Protein AF-A0A1Y5ESD1-F1 (afdb_monomer)

Mean predicted aligned error: 12.2 Å

pLDDT: mean 74.41, std 15.12, range [42.66, 89.0]

Foldseek 3Di:
DVVLVVVLVVLVVLLVQLAAAEAEFADDPQQFGPDWAALVNVCVRSVVSVRNADSVQKDDPPGTDGGFAWDWIWGHSDPPDIDTHIYGYHYPVVVVVVVVVVVVVVVVVVVVVVVVVVVVVPPPD

Nearest PDB structures (foldseek):
  7pjs-assembly1_H  TM=8.450E-01  e=1.010E-09  Escherichia coli
  6wd3-assembly1_g  TM=8.583E-01  e=2.849E-09  Escherichia coli
  7unu-assembly1_H  TM=8.793E-01  e=5.809E-09  Pseudomonas aeruginosa PAO1
  4v56-assembly2_DH  TM=8.864E-01  e=9.141E-09  Escherichia coli
  8fmw-assembly1_AI  TM=8.849E-01  e=5.774E-07  Borreliella burgdorferi B31

Secondary structure (DSSP, 8-state):
-HHHHHHHHHHHHHHHHH-PEEEE--B-TTSEEEEEE-HHHHHHHHHHTT----TTTEE-TT-SEEE-EEEEEEEEEETTEEEEEEEEEE-HHHHHHHHHHHHHHHHHHHHHHHHHHHHHSSS--

Sequence (125 aa):
AAQLLTAAEKRKEKLVAAGDVNILANAGIEGKLFGSIGAADIADQLNAAGAEIDRSEVRLPTGPLRHTGEYMIDIQLHSDVVVAVKVDVTSEAELQAKAEAADAAKAKAKALEEAEKIAKEQEDA

Solvent-accessible surface area (backbone atoms only — not comparable to full-atom values): 7075 Å² total; per-residue (Å²): 116,70,70,60,54,58,53,40,51,56,49,47,54,36,39,63,70,41,49,68,44,77,45,82,44,65,36,48,98,85,38,41,34,81,59,68,52,42,46,54,59,54,24,52,54,37,38,73,54,60,16,91,56,56,47,88,31,43,51,56,93,86,53,64,44,44,56,56,47,79,41,82,37,43,34,44,77,43,100,90,41,73,46,78,37,50,36,38,35,42,24,62,62,57,46,50,61,47,45,62,53,45,54,60,48,54,55,55,55,56,57,56,62,56,54,61,54,62,65,66,71,70,77,84,120

Radius of gyration: 21.37 Å; Cα contacts (8 Å, |Δi|>4): 165; chains: 1; bounding box: 42×23×75 Å

Structure (mmCIF, N/CA/C/O backbone):
data_AF-A0A1Y5ESD1-F1
#
_entry.id   AF-A0A1Y5ESD1-F1
#
loop_
_atom_site.group_PDB
_atom_site.id
_atom_site.type_symbol
_atom_site.label_atom_id
_atom_site.label_alt_id
_atom_site.label_comp_id
_atom_site.label_asym_id
_atom_site.label_entity_id
_atom_site.label_seq_id
_atom_site.pdbx_PDB_ins_code
_atom_site.Cartn_x
_atom_site.Cartn_y
_atom_site.Cartn_z
_atom_site.occupancy
_atom_site.B_iso_or_equiv
_atom_site.auth_seq_id
_atom_site.auth_comp_id
_atom_site.auth_asym_id
_atom_site.auth_atom_id
_atom_site.pdbx_PDB_model_num
ATOM 1 N N . ALA A 1 1 ? -18.349 -4.261 24.660 1.00 58.72 1 ALA A N 1
ATOM 2 C CA . ALA A 1 1 ? -18.070 -5.261 23.608 1.00 58.72 1 ALA A CA 1
ATOM 3 C C . ALA A 1 1 ? -18.720 -4.874 22.277 1.00 58.72 1 ALA A C 1
ATOM 5 O O . ALA A 1 1 ? -17.984 -4.609 21.340 1.00 58.72 1 ALA A O 1
ATOM 6 N N . ALA A 1 2 ? -20.051 -4.723 22.199 1.00 67.06 2 ALA A N 1
ATOM 7 C CA . ALA A 1 2 ? -20.751 -4.438 20.934 1.00 67.06 2 ALA A CA 1
ATOM 8 C C . ALA A 1 2 ? -20.283 -3.167 20.189 1.00 67.06 2 ALA A C 1
ATOM 10 O O . ALA A 1 2 ? -20.119 -3.199 18.978 1.00 67.06 2 ALA A O 1
ATOM 11 N N . GLN A 1 3 ? -19.985 -2.073 20.899 1.00 71.44 3 GLN A N 1
ATOM 12 C CA . GLN A 1 3 ? -19.552 -0.818 20.262 1.00 71.44 3 GLN A CA 1
ATOM 13 C C . GLN A 1 3 ? -18.200 -0.917 19.531 1.00 71.44 3 GLN A C 1
ATOM 15 O O . GLN A 1 3 ? -17.982 -0.185 18.570 1.00 71.44 3 GLN A O 1
ATOM 20 N N . LEU A 1 4 ? -17.307 -1.818 19.959 1.00 74.31 4 LEU A N 1
ATOM 21 C CA . LEU A 1 4 ? -16.001 -2.006 19.316 1.00 74.31 4 LEU A CA 1
ATOM 22 C C . LEU A 1 4 ? -16.137 -2.771 17.995 1.00 74.31 4 LEU A C 1
ATOM 24 O O . LEU A 1 4 ? -15.488 -2.409 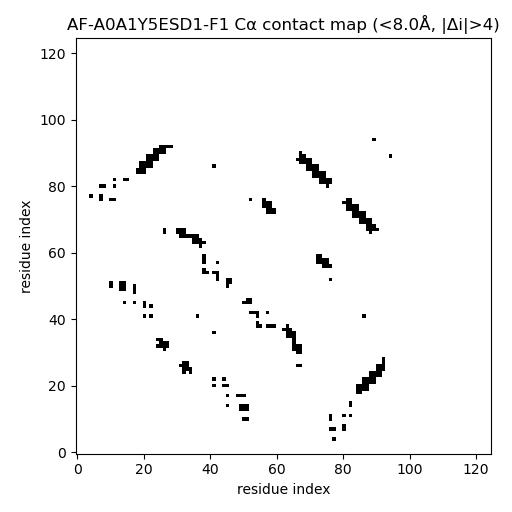17.019 1.00 74.31 4 LEU A O 1
ATOM 28 N N . LEU A 1 5 ? -17.036 -3.759 17.943 1.00 77.94 5 LEU A N 1
ATOM 29 C CA . LEU A 1 5 ? -17.337 -4.509 16.722 1.00 77.94 5 LEU A CA 1
ATOM 30 C C . LEU A 1 5 ? -17.971 -3.604 15.664 1.00 77.94 5 LEU A C 1
ATOM 32 O O . LEU A 1 5 ? -17.492 -3.546 14.538 1.00 77.94 5 LEU A O 1
ATOM 36 N N . THR A 1 6 ? -18.967 -2.802 16.048 1.00 82.19 6 THR A N 1
ATOM 37 C CA . THR A 1 6 ? -19.624 -1.878 15.111 1.00 82.19 6 THR A CA 1
ATOM 38 C C . THR A 1 6 ? -18.669 -0.799 14.585 1.00 82.19 6 THR A C 1
ATOM 40 O O . THR A 1 6 ? -18.782 -0.370 13.439 1.00 82.19 6 THR A O 1
ATOM 43 N N . ALA A 1 7 ? -17.714 -0.335 15.400 1.00 82.50 7 ALA A N 1
ATOM 44 C CA . ALA A 1 7 ? -16.685 0.601 14.947 1.00 82.50 7 ALA A CA 1
ATOM 45 C C . ALA A 1 7 ? -15.691 -0.061 13.974 1.00 82.50 7 ALA A C 1
ATOM 47 O O . ALA A 1 7 ? -15.316 0.554 12.975 1.00 82.50 7 ALA A O 1
ATOM 48 N N . ALA A 1 8 ? -15.305 -1.314 14.236 1.00 80.25 8 ALA A N 1
ATOM 49 C CA . ALA A 1 8 ? -14.417 -2.084 13.369 1.00 80.25 8 ALA A CA 1
ATOM 50 C C . ALA A 1 8 ? -15.059 -2.394 12.006 1.00 80.25 8 ALA A C 1
ATO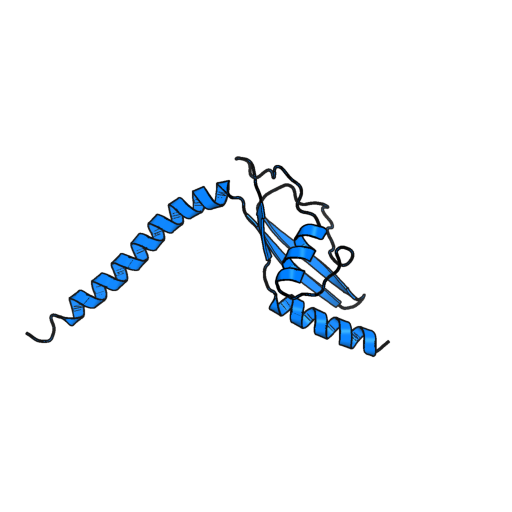M 52 O O . ALA A 1 8 ? -14.399 -2.263 10.980 1.00 80.25 8 ALA A O 1
ATOM 53 N N . GLU A 1 9 ? -16.351 -2.725 11.969 1.00 83.94 9 GLU A N 1
ATOM 54 C CA . GLU A 1 9 ? -17.087 -2.960 10.719 1.00 83.94 9 GLU A CA 1
ATOM 55 C C . GLU A 1 9 ? -17.149 -1.705 9.840 1.00 83.94 9 GLU A C 1
ATOM 57 O O . GLU A 1 9 ? -16.860 -1.772 8.648 1.00 83.94 9 GLU A O 1
ATOM 62 N N . LYS A 1 10 ? -17.405 -0.533 10.434 1.00 85.44 10 LYS A N 1
ATOM 63 C CA . LYS A 1 10 ? -17.376 0.744 9.700 1.00 85.44 10 LYS A CA 1
ATOM 64 C C . LYS A 1 10 ? -15.999 1.052 9.116 1.00 85.44 10 LYS A C 1
ATOM 66 O O . LYS A 1 10 ? -15.903 1.567 8.007 1.00 85.44 10 LYS A O 1
ATOM 71 N N . ARG A 1 11 ? -14.921 0.756 9.850 1.00 81.38 11 ARG A N 1
ATOM 72 C CA . ARG A 1 11 ? -13.552 0.907 9.327 1.00 81.38 11 ARG A CA 1
ATOM 73 C C . ARG A 1 11 ? -13.267 -0.085 8.205 1.00 81.38 11 ARG A C 1
ATOM 75 O O . ARG A 1 11 ? -12.666 0.303 7.209 1.00 81.38 11 ARG A O 1
ATOM 82 N N . LYS A 1 12 ? -13.755 -1.322 8.324 1.00 82.50 12 LYS A N 1
ATOM 83 C CA . LYS A 1 12 ? -13.668 -2.328 7.261 1.00 82.50 12 LYS A CA 1
ATOM 84 C C . LYS A 1 12 ? -14.327 -1.839 5.974 1.00 82.50 12 LYS A C 1
ATOM 86 O O . LYS A 1 12 ? -13.733 -1.996 4.918 1.00 82.50 12 LYS A O 1
ATOM 91 N N . GLU A 1 13 ? -15.502 -1.223 6.040 1.00 83.56 13 GLU A N 1
ATOM 92 C CA . GLU A 1 13 ? -16.162 -0.675 4.847 1.00 83.56 13 GLU A CA 1
ATOM 93 C C . GLU A 1 13 ? -15.321 0.409 4.163 1.00 83.56 13 GLU A C 1
ATOM 95 O O . GLU A 1 13 ? -15.159 0.372 2.946 1.00 83.56 13 GLU A O 1
ATOM 100 N N . LYS A 1 14 ? -14.720 1.328 4.934 1.00 83.81 14 LYS A N 1
ATOM 101 C CA . LYS A 1 14 ? -13.808 2.350 4.388 1.00 83.81 14 LYS A CA 1
ATOM 102 C C . LYS A 1 14 ? -12.577 1.730 3.729 1.00 83.81 14 LYS A C 1
ATOM 104 O O . LYS A 1 14 ? -12.137 2.193 2.687 1.00 83.81 14 LYS A O 1
ATOM 109 N N . LEU A 1 15 ? -12.044 0.676 4.333 1.00 81.19 15 LEU A N 1
ATOM 110 C CA . LEU A 1 15 ? -10.863 -0.036 3.859 1.00 81.19 15 LEU A CA 1
ATOM 111 C C . LEU A 1 15 ? -11.154 -0.823 2.575 1.00 81.19 15 LEU A C 1
ATOM 113 O O . LEU A 1 15 ? -10.378 -0.772 1.631 1.00 81.19 15 LEU A O 1
ATOM 117 N N . VAL A 1 16 ? -12.317 -1.468 2.493 1.00 81.81 16 VAL A N 1
ATOM 118 C CA . VAL A 1 16 ? -12.795 -2.099 1.253 1.00 81.81 16 VAL A CA 1
ATOM 119 C C . VAL A 1 16 ? -13.061 -1.049 0.170 1.00 81.81 16 VAL A C 1
ATOM 121 O O . VAL A 1 16 ? -12.773 -1.298 -0.995 1.00 81.81 16 VAL A O 1
ATOM 124 N N . ALA A 1 17 ? -13.574 0.128 0.540 1.00 80.06 17 ALA A N 1
ATOM 125 C CA . ALA A 1 17 ? -13.788 1.233 -0.393 1.00 80.06 17 ALA A CA 1
ATOM 126 C C . ALA A 1 17 ? -12.477 1.869 -0.891 1.00 80.06 17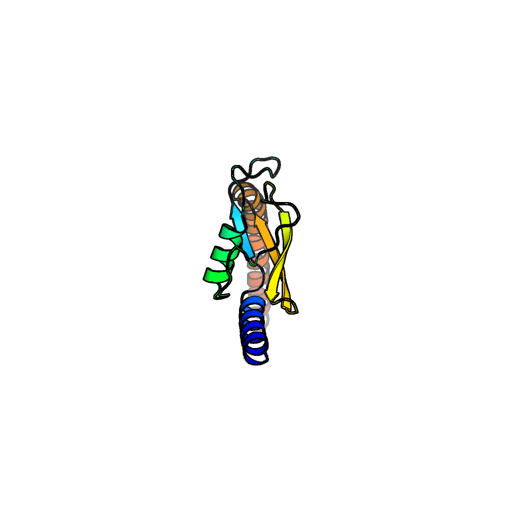 ALA A C 1
ATOM 128 O O . ALA A 1 17 ? -12.438 2.336 -2.027 1.00 80.06 17 ALA A O 1
ATOM 129 N N . ALA A 1 18 ? -11.419 1.871 -0.073 1.00 76.56 18 ALA A N 1
ATOM 130 C CA . ALA A 1 18 ? -10.082 2.310 -0.473 1.00 76.56 18 ALA A CA 1
ATOM 131 C C . ALA A 1 18 ? -9.470 1.401 -1.554 1.00 76.56 18 ALA A C 1
ATOM 133 O O . ALA A 1 18 ? -8.734 1.888 -2.408 1.00 76.56 18 ALA A O 1
ATOM 134 N N . GLY A 1 19 ? -9.836 0.115 -1.565 1.00 77.69 19 GLY A N 1
ATOM 135 C CA . GLY A 1 19 ? -9.498 -0.814 -2.639 1.00 77.69 19 GLY A CA 1
ATOM 136 C C . GLY A 1 19 ? -8.019 -1.203 -2.680 1.00 77.69 19 GLY A C 1
ATOM 137 O O . GLY A 1 19 ? -7.352 -1.294 -1.648 1.00 77.69 19 GLY A O 1
ATOM 138 N N . ASP A 1 20 ? -7.532 -1.486 -3.887 1.00 82.12 20 ASP A N 1
ATOM 139 C CA . ASP A 1 20 ? -6.159 -1.929 -4.124 1.00 82.12 20 ASP A CA 1
ATOM 140 C C . ASP A 1 20 ? -5.165 -0.770 -3.992 1.00 82.12 20 ASP A C 1
ATOM 142 O O . ASP A 1 20 ? -5.396 0.344 -4.473 1.00 82.12 20 ASP A O 1
ATOM 146 N N . VAL A 1 21 ? -4.017 -1.048 -3.375 1.00 83.69 21 VAL A N 1
ATOM 147 C CA . VAL A 1 21 ? -2.977 -0.048 -3.127 1.00 83.69 21 VAL A CA 1
ATOM 148 C C . VAL A 1 21 ? -1.854 -0.224 -4.132 1.00 83.69 21 VAL A C 1
ATOM 150 O O . VAL A 1 21 ? -1.141 -1.224 -4.111 1.00 83.69 21 VAL A O 1
ATOM 153 N N . ASN A 1 22 ? -1.651 0.786 -4.972 1.00 86.00 22 ASN A N 1
ATOM 154 C CA . ASN A 1 22 ? -0.523 0.833 -5.894 1.00 86.00 22 ASN A CA 1
ATOM 155 C C . ASN A 1 22 ? 0.599 1.676 -5.290 1.00 86.00 22 ASN A C 1
ATOM 157 O O . ASN A 1 22 ? 0.429 2.875 -5.071 1.00 86.00 22 ASN A O 1
ATOM 161 N N . ILE A 1 23 ? 1.752 1.060 -5.046 1.00 85.44 23 ILE A N 1
ATOM 162 C CA . ILE A 1 23 ? 2.929 1.736 -4.499 1.00 85.44 23 ILE A CA 1
ATOM 163 C C . ILE A 1 23 ? 3.988 1.833 -5.588 1.00 85.44 23 ILE A C 1
ATOM 165 O O . ILE A 1 23 ? 4.413 0.823 -6.148 1.00 85.44 23 ILE A O 1
ATOM 169 N N . LEU A 1 24 ? 4.423 3.060 -5.868 1.00 84.12 24 LEU A N 1
ATOM 170 C CA . LEU A 1 24 ? 5.448 3.357 -6.860 1.00 84.12 24 LEU A CA 1
ATOM 171 C C . LEU A 1 24 ? 6.789 3.538 -6.142 1.00 84.12 24 LEU A C 1
ATOM 173 O O . LEU A 1 24 ? 6.953 4.465 -5.349 1.00 84.12 24 LEU A O 1
ATOM 177 N N . ALA A 1 25 ? 7.732 2.625 -6.370 1.00 82.44 25 ALA A N 1
ATOM 178 C CA . ALA A 1 25 ? 8.998 2.577 -5.646 1.00 82.44 25 ALA A CA 1
ATOM 179 C C . ALA A 1 25 ? 10.183 2.286 -6.572 1.00 82.44 25 ALA A C 1
ATOM 181 O O . ALA A 1 25 ? 10.106 1.456 -7.471 1.00 82.44 25 ALA A O 1
ATOM 182 N N . ASN A 1 26 ? 11.328 2.926 -6.331 1.00 82.69 26 ASN A N 1
ATOM 183 C CA . ASN A 1 26 ? 12.514 2.706 -7.156 1.00 82.69 26 ASN A CA 1
ATOM 184 C C . ASN A 1 26 ? 13.072 1.290 -6.954 1.00 82.69 26 ASN A C 1
ATOM 186 O O . ASN A 1 26 ? 13.562 0.940 -5.873 1.00 82.69 26 ASN A O 1
ATOM 190 N N . ALA A 1 27 ? 13.031 0.496 -8.024 1.00 82.25 27 ALA A N 1
ATOM 191 C CA . ALA A 1 27 ? 13.618 -0.834 -8.094 1.00 82.25 27 ALA A CA 1
ATOM 192 C C . ALA A 1 27 ? 14.738 -0.882 -9.131 1.00 82.25 27 ALA A C 1
ATOM 194 O O . ALA A 1 27 ? 14.744 -0.136 -10.110 1.00 82.25 27 ALA A O 1
ATOM 195 N N . GLY A 1 28 ? 15.705 -1.760 -8.886 1.00 79.19 28 GLY A N 1
ATOM 196 C CA . GLY A 1 28 ? 16.730 -2.114 -9.853 1.00 79.19 28 GLY A CA 1
ATOM 197 C C . GLY A 1 28 ? 16.187 -3.026 -10.952 1.00 79.19 28 GLY A C 1
ATOM 198 O O . GLY A 1 28 ? 15.055 -3.497 -10.905 1.00 79.19 28 GLY A O 1
ATOM 199 N N . ILE A 1 29 ? 17.052 -3.321 -11.920 1.00 70.00 29 ILE A N 1
ATOM 200 C CA . ILE A 1 29 ? 16.735 -4.081 -13.141 1.00 70.00 29 ILE A CA 1
ATOM 201 C C . ILE A 1 29 ? 16.280 -5.525 -12.826 1.00 70.00 29 ILE A C 1
ATOM 203 O O . ILE A 1 29 ? 15.523 -6.118 -13.583 1.00 70.00 29 ILE A O 1
ATOM 207 N N . GLU A 1 30 ? 16.689 -6.079 -11.680 1.00 76.44 30 GLU A N 1
ATOM 208 C CA . GLU A 1 30 ? 16.283 -7.414 -11.205 1.00 76.44 30 GLU A CA 1
ATOM 209 C C . GLU A 1 30 ? 15.026 -7.400 -10.308 1.00 76.44 30 GLU A C 1
ATOM 211 O O . GLU A 1 30 ? 14.768 -8.360 -9.586 1.00 76.44 30 GLU A O 1
ATOM 216 N N . GLY A 1 31 ? 14.265 -6.299 -10.269 1.00 73.62 31 GLY A N 1
ATOM 217 C CA . GLY A 1 31 ? 13.072 -6.180 -9.417 1.00 73.62 31 GLY A CA 1
ATOM 218 C C . GLY A 1 31 ? 13.386 -6.040 -7.924 1.00 73.62 31 GLY A C 1
ATOM 219 O O . GLY A 1 31 ? 12.483 -6.009 -7.094 1.00 73.62 31 GLY A O 1
ATOM 220 N N . LYS A 1 32 ? 14.666 -5.925 -7.553 1.00 82.75 32 LYS A N 1
ATOM 221 C CA . LYS A 1 32 ? 15.096 -5.627 -6.184 1.00 82.75 32 LYS A CA 1
ATOM 222 C C . LYS A 1 32 ? 14.867 -4.150 -5.879 1.00 82.75 32 LYS A C 1
ATOM 224 O O . LYS A 1 32 ? 15.431 -3.283 -6.543 1.00 82.75 32 LYS A O 1
ATOM 229 N N . LEU A 1 33 ? 14.082 -3.860 -4.850 1.00 83.88 33 LEU A N 1
ATOM 230 C CA . LEU A 1 33 ? 13.845 -2.499 -4.378 1.00 83.88 33 LEU A CA 1
ATOM 231 C C . LEU A 1 33 ? 15.121 -1.924 -3.755 1.00 83.88 33 LEU A C 1
ATOM 233 O O . LEU A 1 33 ? 15.823 -2.598 -2.997 1.00 83.88 33 LEU A O 1
ATOM 237 N N . PHE A 1 34 ? 15.412 -0.659 -4.063 1.00 80.31 34 PHE A N 1
ATOM 238 C CA . PHE A 1 34 ? 16.514 0.072 -3.429 1.00 80.31 34 PHE A CA 1
ATOM 239 C C . PHE A 1 34 ? 16.194 0.455 -1.976 1.00 80.31 34 PHE A C 1
ATOM 241 O O . PHE A 1 34 ? 17.105 0.682 -1.181 1.00 80.31 34 PHE A O 1
ATOM 248 N N . GLY A 1 35 ? 14.906 0.496 -1.625 1.00 82.19 35 GLY A N 1
ATOM 249 C CA . GLY A 1 35 ? 14.406 0.697 -0.268 1.00 82.19 35 GLY A CA 1
ATOM 250 C C . GLY A 1 35 ? 13.686 -0.531 0.290 1.00 82.19 35 GLY A C 1
ATOM 251 O O . GLY A 1 35 ? 13.761 -1.638 -0.244 1.00 82.19 35 GLY A O 1
ATOM 252 N N . SER A 1 36 ? 12.963 -0.319 1.385 1.00 83.62 36 SER A N 1
ATOM 253 C CA . SER A 1 36 ? 12.032 -1.293 1.950 1.00 83.62 36 SER A CA 1
ATOM 254 C C . SER A 1 36 ? 10.653 -0.667 2.033 1.00 83.62 36 SER A C 1
ATOM 256 O O . SER A 1 36 ? 10.527 0.383 2.656 1.00 83.62 36 SER A O 1
ATOM 258 N N . ILE A 1 37 ? 9.645 -1.325 1.470 1.00 86.12 37 ILE A N 1
ATOM 259 C CA . ILE A 1 37 ? 8.250 -0.952 1.708 1.00 86.12 37 ILE A CA 1
ATOM 260 C C . ILE A 1 37 ? 7.804 -1.659 2.984 1.00 86.12 37 ILE A C 1
ATOM 262 O O . ILE A 1 37 ? 7.810 -2.893 3.072 1.00 86.12 37 ILE A O 1
ATOM 266 N N . GLY A 1 38 ? 7.509 -0.865 4.009 1.00 87.56 38 GLY A N 1
ATOM 267 C CA . GLY A 1 38 ? 7.078 -1.354 5.311 1.00 87.56 38 G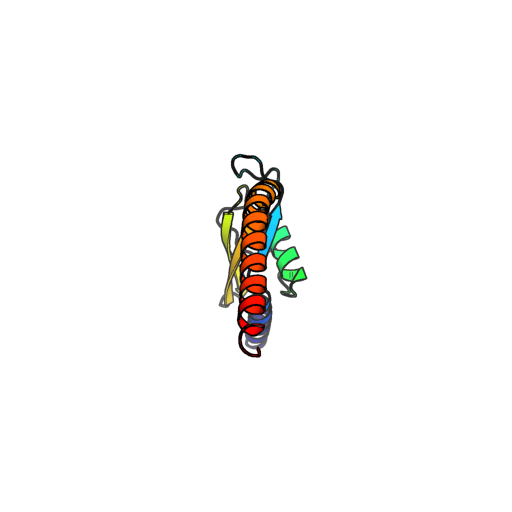LY A CA 1
ATOM 268 C C . GLY A 1 38 ? 5.571 -1.243 5.519 1.00 87.56 38 GLY A C 1
ATOM 269 O O . GLY A 1 38 ? 4.828 -0.718 4.696 1.00 87.56 38 GLY A O 1
ATOM 270 N N . ALA A 1 39 ? 5.125 -1.684 6.696 1.00 88.62 39 ALA A N 1
ATOM 271 C CA . ALA A 1 39 ? 3.741 -1.514 7.135 1.00 88.62 39 ALA A CA 1
ATOM 272 C C . ALA A 1 39 ? 3.341 -0.033 7.238 1.00 88.62 39 ALA A C 1
ATOM 274 O O . ALA A 1 39 ? 2.174 0.292 7.061 1.00 88.62 39 ALA A O 1
ATOM 275 N N . ALA A 1 40 ? 4.307 0.849 7.524 1.00 87.06 40 ALA A N 1
ATOM 276 C CA . ALA A 1 40 ? 4.086 2.289 7.590 1.00 87.06 40 ALA A CA 1
ATOM 277 C C . ALA A 1 40 ? 3.687 2.858 6.222 1.00 87.06 40 ALA A C 1
ATOM 279 O O . ALA A 1 40 ? 2.633 3.468 6.125 1.00 87.06 40 ALA A O 1
ATOM 280 N N . ASP A 1 41 ? 4.450 2.563 5.164 1.00 87.69 41 ASP A N 1
ATOM 281 C CA . ASP A 1 41 ? 4.153 3.058 3.813 1.00 87.69 41 ASP A CA 1
ATOM 282 C C . ASP A 1 41 ? 2.787 2.570 3.304 1.00 87.69 41 ASP A C 1
ATOM 284 O O . ASP A 1 41 ? 2.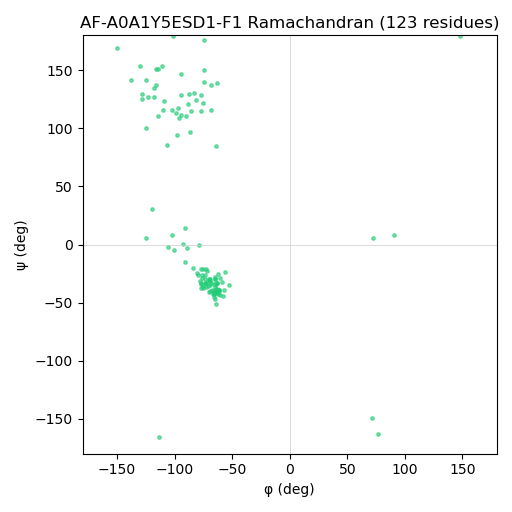032 3.325 2.695 1.00 87.69 41 ASP A O 1
ATOM 288 N N . ILE A 1 42 ? 2.447 1.306 3.588 1.00 86.56 42 ILE A N 1
ATOM 289 C CA . ILE A 1 42 ? 1.148 0.720 3.226 1.00 86.56 42 ILE A CA 1
ATOM 290 C C . ILE A 1 42 ? 0.015 1.413 3.994 1.00 86.56 42 ILE A C 1
ATOM 292 O O . ILE A 1 42 ? -1.002 1.769 3.400 1.00 86.56 42 ILE A O 1
ATOM 296 N N . ALA A 1 43 ? 0.189 1.631 5.301 1.00 86.81 43 ALA A N 1
ATOM 297 C CA . ALA A 1 43 ? -0.796 2.328 6.120 1.00 86.81 43 ALA A CA 1
ATOM 298 C C . ALA A 1 43 ? -0.979 3.782 5.666 1.00 86.81 43 ALA A C 1
ATOM 300 O O . ALA A 1 43 ? -2.109 4.245 5.580 1.00 86.81 43 ALA A O 1
ATOM 301 N N . ASP A 1 44 ? 0.097 4.489 5.321 1.00 88.56 44 ASP A N 1
ATOM 302 C CA . ASP A 1 44 ? 0.032 5.875 4.850 1.00 88.56 44 ASP A CA 1
ATOM 303 C C . ASP A 1 44 ? -0.733 5.991 3.523 1.00 88.56 44 ASP A C 1
ATOM 305 O O . ASP A 1 44 ? -1.573 6.880 3.374 1.00 88.56 44 ASP A O 1
ATOM 309 N N . GLN A 1 45 ? -0.519 5.065 2.581 1.00 86.75 45 GLN A N 1
ATOM 310 C CA . GLN A 1 45 ? -1.275 5.021 1.321 1.00 86.75 45 GLN A CA 1
ATOM 311 C C . GLN A 1 45 ? -2.757 4.702 1.536 1.00 86.75 45 GLN A C 1
ATOM 313 O O . GLN A 1 45 ? -3.629 5.338 0.943 1.00 86.75 45 GLN A O 1
ATOM 318 N N . LEU A 1 46 ? -3.062 3.760 2.427 1.00 84.94 46 LEU A N 1
ATOM 319 C CA . LEU A 1 46 ? -4.443 3.439 2.784 1.00 84.94 46 LEU A CA 1
ATOM 320 C C . LEU A 1 46 ? -5.134 4.604 3.500 1.00 84.94 46 LEU A C 1
ATOM 322 O O . LEU A 1 46 ? -6.277 4.932 3.183 1.00 84.94 46 LEU A O 1
ATOM 326 N N . ASN A 1 47 ? -4.424 5.289 4.396 1.00 87.19 47 ASN A N 1
ATOM 327 C CA . ASN A 1 47 ? -4.905 6.498 5.057 1.00 87.19 47 ASN A CA 1
ATOM 328 C C . ASN A 1 47 ? -5.150 7.629 4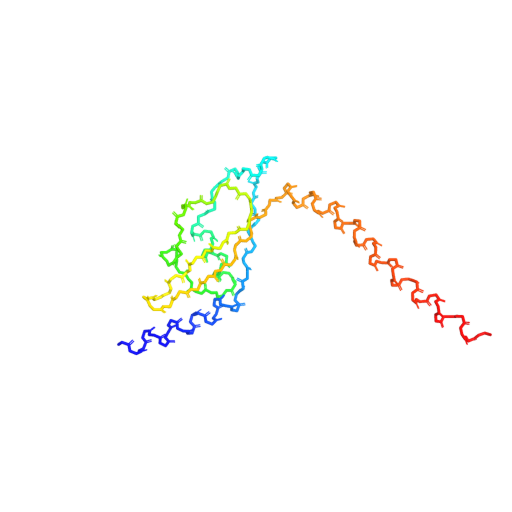.050 1.00 87.19 47 ASN A C 1
ATOM 330 O O . ASN A 1 47 ? -6.147 8.341 4.170 1.00 87.19 47 ASN A O 1
ATOM 334 N N . ALA A 1 48 ? -4.301 7.770 3.026 1.00 85.19 48 ALA A N 1
ATOM 335 C CA . ALA A 1 48 ? -4.514 8.726 1.939 1.00 85.19 48 ALA A CA 1
ATOM 336 C C . ALA A 1 48 ? -5.784 8.413 1.126 1.00 85.19 48 ALA A C 1
ATOM 338 O O . ALA A 1 48 ? -6.478 9.333 0.693 1.00 85.19 48 ALA A O 1
ATOM 339 N N . ALA A 1 49 ? -6.134 7.133 0.984 1.00 79.69 49 ALA A N 1
ATOM 340 C CA . ALA A 1 49 ? -7.398 6.684 0.401 1.00 79.69 49 ALA A CA 1
ATOM 341 C C . ALA A 1 49 ? -8.600 6.774 1.373 1.00 79.69 49 ALA A C 1
ATOM 343 O O . ALA A 1 49 ? -9.729 6.457 0.999 1.00 79.69 49 ALA A O 1
ATOM 344 N N . GLY A 1 50 ? -8.390 7.235 2.613 1.00 80.81 50 GLY A N 1
ATOM 345 C CA . GLY A 1 50 ? -9.432 7.425 3.627 1.00 80.81 50 GLY A CA 1
ATOM 346 C C . GLY A 1 50 ? -9.689 6.212 4.526 1.00 80.81 50 GLY A C 1
ATOM 347 O O . GLY A 1 50 ? -10.638 6.222 5.318 1.00 80.81 50 GLY A O 1
ATOM 348 N N . ALA A 1 51 ? -8.855 5.176 4.437 1.00 75.31 51 ALA A N 1
ATOM 349 C CA . ALA A 1 51 ? -8.892 4.041 5.343 1.00 75.31 51 ALA A CA 1
ATOM 350 C C . ALA A 1 51 ? -8.032 4.347 6.577 1.00 75.31 51 ALA A C 1
ATOM 352 O O . ALA A 1 51 ? -6.820 4.202 6.535 1.00 75.31 51 ALA A O 1
ATOM 353 N N . GLU A 1 52 ? -8.677 4.799 7.659 1.00 81.06 52 GLU A N 1
ATOM 354 C CA . GLU A 1 52 ? -8.062 5.135 8.957 1.00 81.06 52 GLU A CA 1
ATOM 355 C C . GLU A 1 52 ? -7.443 3.894 9.638 1.00 81.06 52 GLU A C 1
ATOM 357 O O . GLU A 1 52 ? -8.107 3.243 10.453 1.00 81.06 52 GLU A O 1
ATOM 362 N N . ILE A 1 53 ? -6.200 3.554 9.287 1.00 84.31 53 ILE A N 1
ATOM 363 C CA . ILE A 1 53 ? -5.491 2.335 9.713 1.00 84.31 53 ILE A CA 1
ATOM 364 C C . ILE A 1 53 ? -4.163 2.689 10.377 1.00 84.31 53 ILE A C 1
ATOM 366 O O . ILE A 1 53 ? -3.421 3.559 9.916 1.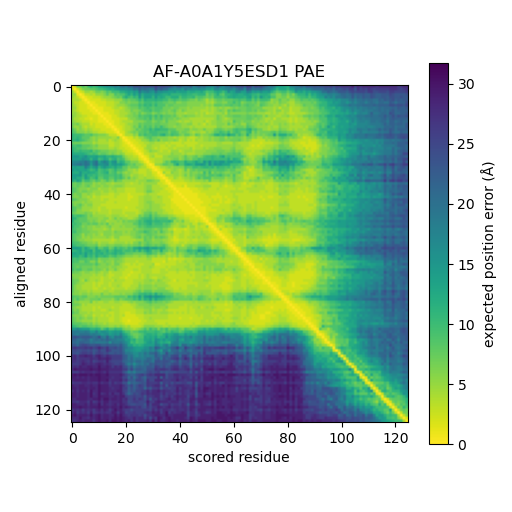00 84.31 53 ILE A O 1
ATOM 370 N N . ASP A 1 54 ? -3.825 1.943 11.428 1.00 85.81 54 ASP A N 1
ATOM 371 C CA . ASP A 1 54 ? -2.531 2.026 12.100 1.00 85.81 54 ASP A CA 1
ATOM 372 C C . ASP A 1 54 ? -1.525 0.993 11.564 1.00 85.81 54 ASP A C 1
ATOM 374 O O . ASP A 1 54 ? -1.852 -0.159 11.280 1.00 85.81 54 ASP A O 1
ATOM 378 N N . ARG A 1 55 ? -0.233 1.348 11.547 1.00 83.62 55 ARG A N 1
ATOM 379 C CA . ARG A 1 55 ? 0.859 0.436 11.134 1.00 83.62 55 ARG A CA 1
ATOM 380 C C . ARG A 1 55 ? 0.922 -0.880 11.926 1.00 83.62 55 ARG A C 1
ATOM 382 O O . ARG A 1 55 ? 1.506 -1.849 11.455 1.00 83.62 55 ARG A O 1
ATOM 389 N N . SER A 1 56 ? 0.382 -0.899 13.148 1.00 85.31 56 SER A N 1
ATOM 390 C CA . SER A 1 56 ? 0.346 -2.080 14.025 1.00 85.31 56 SER A CA 1
ATOM 391 C C . SER A 1 56 ? -0.728 -3.089 13.609 1.00 85.31 56 SER A C 1
ATOM 393 O O . SER A 1 56 ? -0.649 -4.256 13.987 1.00 85.31 56 SER A O 1
ATOM 395 N N . GLU A 1 57 ? -1.733 -2.632 12.862 1.00 85.38 57 GLU A N 1
ATOM 396 C CA . GLU A 1 57 ? -2.852 -3.440 12.369 1.00 85.38 57 GLU A CA 1
ATOM 397 C C . GLU A 1 57 ? -2.479 -4.176 11.073 1.00 85.38 57 GLU A C 1
ATOM 399 O O . GLU A 1 57 ? -3.073 -5.201 10.741 1.00 85.38 57 GLU A O 1
ATOM 404 N N . VAL A 1 58 ? -1.450 -3.698 10.364 1.00 87.50 58 VAL A N 1
ATOM 405 C CA . VAL A 1 58 ? -0.927 -4.310 9.139 1.00 87.50 58 VAL A CA 1
ATOM 406 C C . VAL A 1 58 ? -0.070 -5.532 9.483 1.00 87.50 58 VAL A C 1
ATOM 408 O O . VAL A 1 58 ? 1.001 -5.425 10.089 1.00 87.50 58 VAL A O 1
ATOM 411 N N . ARG A 1 59 ? -0.515 -6.722 9.070 1.00 87.06 59 ARG A N 1
ATOM 412 C CA . ARG A 1 59 ? 0.225 -7.972 9.265 1.00 87.06 59 ARG A CA 1
ATOM 413 C C . ARG A 1 59 ? 1.146 -8.233 8.081 1.00 87.06 59 ARG A C 1
ATOM 415 O O . ARG A 1 59 ? 0.709 -8.588 6.994 1.00 87.06 59 ARG A O 1
ATOM 422 N N . LEU A 1 60 ? 2.448 -8.127 8.336 1.00 83.56 60 LEU A N 1
ATOM 423 C CA . LEU A 1 60 ? 3.507 -8.499 7.395 1.00 83.56 60 LEU A CA 1
ATOM 424 C C . LEU A 1 60 ? 4.189 -9.802 7.843 1.00 83.56 60 LEU A C 1
ATOM 426 O O . LEU A 1 60 ? 5.213 -9.739 8.527 1.00 83.56 60 LEU A O 1
ATOM 430 N N . PRO A 1 61 ? 3.661 -10.992 7.489 1.00 74.56 61 PRO A N 1
ATOM 431 C CA . PRO A 1 61 ? 4.241 -12.269 7.919 1.00 74.56 61 PRO A CA 1
ATOM 432 C C . PRO A 1 61 ? 5.644 -12.510 7.343 1.00 74.56 61 PRO A C 1
ATOM 434 O O . PRO A 1 61 ? 6.480 -13.138 7.986 1.00 74.56 61 PRO A O 1
ATOM 437 N N . THR A 1 62 ? 5.926 -11.975 6.155 1.00 74.06 62 THR A N 1
ATOM 438 C CA . THR A 1 62 ? 7.223 -12.080 5.467 1.00 74.06 62 THR A CA 1
ATOM 439 C C . THR A 1 62 ? 8.169 -10.912 5.767 1.00 74.06 62 THR A C 1
ATOM 441 O O . THR A 1 62 ? 9.289 -10.886 5.259 1.00 74.06 62 THR A O 1
ATOM 444 N N . GLY A 1 63 ? 7.748 -9.952 6.599 1.00 81.25 63 GLY A N 1
ATOM 445 C CA . GLY A 1 63 ? 8.504 -8.731 6.882 1.00 81.25 63 GLY A CA 1
ATOM 446 C C . GLY A 1 63 ? 8.425 -7.678 5.760 1.00 81.25 63 GLY A C 1
ATOM 447 O O . GLY A 1 63 ? 7.521 -7.737 4.927 1.00 81.25 63 GLY A O 1
ATOM 448 N N . PRO A 1 64 ? 9.337 -6.683 5.750 1.00 84.00 64 PRO A N 1
ATOM 449 C CA . PRO A 1 64 ? 9.330 -5.593 4.771 1.00 84.00 64 PRO A CA 1
ATOM 450 C C . PRO A 1 64 ? 9.539 -6.089 3.337 1.00 84.00 64 PRO A C 1
ATOM 452 O O . PRO A 1 64 ? 10.411 -6.925 3.083 1.00 84.00 64 PRO A O 1
ATOM 455 N N . LEU A 1 65 ? 8.794 -5.518 2.392 1.00 86.75 65 LEU A N 1
ATOM 456 C CA . LEU A 1 65 ? 8.880 -5.877 0.981 1.00 86.75 65 LEU A CA 1
ATOM 457 C C . LEU A 1 65 ? 10.131 -5.243 0.362 1.00 86.75 65 LEU A C 1
ATOM 459 O O . LEU A 1 65 ? 10.392 -4.047 0.512 1.00 86.75 65 LEU A O 1
ATOM 463 N N . ARG A 1 66 ? 10.928 -6.075 -0.314 1.00 87.56 66 ARG A N 1
ATOM 464 C CA . ARG A 1 66 ? 12.198 -5.696 -0.964 1.00 87.56 66 ARG A CA 1
ATOM 465 C C . ARG A 1 66 ? 12.245 -6.050 -2.449 1.00 87.56 66 ARG A C 1
ATOM 467 O O . ARG A 1 66 ? 13.292 -5.891 -3.070 1.00 87.56 66 ARG A O 1
ATOM 474 N N . HIS A 1 67 ? 11.137 -6.531 -2.997 1.00 85.88 67 HIS A N 1
ATOM 475 C CA . HIS A 1 67 ? 10.998 -6.826 -4.414 1.00 85.88 67 HIS A CA 1
ATOM 476 C C . HIS A 1 67 ? 9.714 -6.189 -4.945 1.00 85.88 67 HIS A C 1
ATOM 478 O O . HIS A 1 67 ? 8.787 -5.946 -4.169 1.00 85.88 67 HIS A O 1
ATOM 484 N N . THR A 1 68 ? 9.685 -5.881 -6.238 1.00 86.06 68 THR A N 1
ATOM 485 C CA . THR A 1 68 ? 8.456 -5.488 -6.930 1.00 86.06 68 THR A CA 1
ATOM 486 C C . THR A 1 68 ? 7.575 -6.709 -7.168 1.00 86.06 68 THR A C 1
ATOM 488 O O . THR A 1 68 ? 8.062 -7.839 -7.266 1.00 86.06 68 THR A O 1
ATOM 491 N N . GLY A 1 69 ? 6.263 -6.492 -7.201 1.00 85.56 69 GLY A N 1
ATOM 492 C CA . GLY A 1 69 ? 5.286 -7.565 -7.333 1.00 85.56 69 GLY A CA 1
ATOM 493 C C . GLY A 1 69 ? 3.977 -7.281 -6.613 1.00 85.56 69 GLY A C 1
ATOM 494 O O . GLY A 1 69 ? 3.800 -6.240 -5.978 1.00 85.56 69 GLY A O 1
ATOM 495 N N . GLU A 1 70 ? 3.065 -8.239 -6.727 1.00 87.56 70 GLU A N 1
ATOM 496 C CA . GLU A 1 70 ? 1.759 -8.199 -6.076 1.00 87.56 70 GLU A CA 1
ATOM 497 C C . GLU A 1 70 ? 1.826 -8.946 -4.743 1.00 87.56 70 GLU A C 1
ATOM 499 O O . GLU A 1 70 ? 2.270 -10.097 -4.676 1.00 87.56 70 GLU A O 1
ATOM 504 N N . TYR A 1 71 ? 1.368 -8.300 -3.677 1.00 87.62 71 TYR A N 1
ATOM 505 C CA . TYR A 1 71 ? 1.372 -8.851 -2.329 1.00 8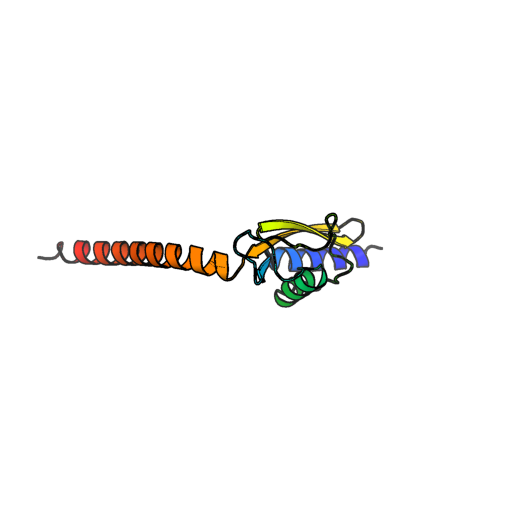7.62 71 TYR A CA 1
ATOM 506 C C . TYR A 1 71 ? -0.021 -8.745 -1.718 1.00 87.62 71 TYR A C 1
ATOM 508 O O . TYR A 1 71 ? -0.618 -7.674 -1.697 1.00 87.62 71 TYR A O 1
ATOM 516 N N . MET A 1 72 ? -0.536 -9.853 -1.182 1.00 88.19 72 MET A N 1
ATOM 517 C CA . MET A 1 72 ? -1.734 -9.825 -0.341 1.00 88.19 72 MET A CA 1
ATOM 518 C C . MET A 1 72 ? -1.321 -9.599 1.110 1.00 88.19 72 MET A C 1
ATOM 520 O O . MET A 1 72 ? -0.541 -10.376 1.665 1.00 88.19 72 MET A O 1
ATOM 524 N N . ILE A 1 73 ? -1.828 -8.522 1.702 1.00 87.88 73 ILE A N 1
ATOM 525 C CA . ILE A 1 73 ? -1.510 -8.096 3.063 1.00 87.88 73 ILE A CA 1
ATOM 526 C C . ILE A 1 73 ? -2.792 -8.125 3.889 1.00 87.88 73 ILE A C 1
ATOM 528 O O . ILE A 1 73 ? -3.784 -7.497 3.522 1.00 87.88 73 ILE A O 1
ATOM 532 N N . ASP A 1 74 ? -2.760 -8.816 5.024 1.00 89.00 74 ASP A N 1
ATOM 533 C CA . ASP A 1 74 ? -3.899 -8.870 5.934 1.00 89.00 74 ASP A CA 1
ATOM 534 C C . ASP A 1 74 ? -3.856 -7.701 6.920 1.00 89.00 74 ASP A C 1
ATOM 536 O O . ASP A 1 74 ? -2.857 -7.461 7.603 1.00 89.00 74 ASP A O 1
ATOM 540 N N . ILE A 1 75 ? -4.969 -6.989 7.033 1.00 87.56 75 ILE A N 1
ATOM 541 C CA . ILE A 1 75 ? -5.151 -5.886 7.970 1.00 87.56 75 ILE A CA 1
ATOM 542 C C . ILE A 1 75 ? -6.132 -6.328 9.042 1.00 87.56 75 ILE A C 1
ATOM 544 O O . ILE A 1 75 ? -7.303 -6.612 8.779 1.00 87.56 75 ILE A O 1
ATOM 548 N N . GLN A 1 76 ? -5.630 -6.406 10.269 1.00 87.56 76 GLN A N 1
ATOM 549 C CA . GLN A 1 76 ? -6.385 -6.832 11.433 1.00 87.56 76 GLN A CA 1
ATOM 550 C C . GLN A 1 76 ? -6.884 -5.608 12.204 1.00 87.56 76 GLN A C 1
ATOM 552 O O . GLN A 1 76 ? -6.187 -5.085 13.069 1.00 87.56 76 GLN A O 1
ATOM 557 N N . LEU A 1 77 ? -8.118 -5.188 11.920 1.00 83.94 77 LEU A N 1
ATOM 558 C CA . LEU A 1 77 ? -8.783 -4.087 12.629 1.00 83.94 77 LEU A CA 1
ATOM 559 C C . LEU A 1 77 ? -9.258 -4.518 14.026 1.00 83.94 77 LEU A C 1
ATOM 561 O O . LEU A 1 77 ? -9.265 -3.736 14.976 1.00 83.94 77 LEU A O 1
ATOM 565 N N . HIS A 1 78 ? -9.695 -5.774 14.157 1.00 83.00 78 HIS A N 1
ATOM 566 C CA . HIS A 1 78 ? -10.106 -6.365 15.429 1.00 83.00 78 HIS A CA 1
ATOM 567 C C . HIS A 1 78 ? -9.847 -7.875 15.443 1.00 83.00 78 HIS A C 1
ATOM 569 O O . HIS A 1 78 ? -9.573 -8.469 14.403 1.00 83.00 78 HIS A O 1
ATOM 575 N N . SER A 1 79 ? -9.960 -8.516 16.611 1.00 81.50 79 SER A N 1
ATOM 576 C CA . SER A 1 79 ? -9.750 -9.965 16.771 1.00 81.50 79 SER A CA 1
ATOM 577 C C . SER A 1 79 ? -10.579 -10.807 15.796 1.00 81.50 79 SER A C 1
ATOM 579 O O . SER A 1 79 ? -10.082 -11.812 15.300 1.00 81.50 79 SER A O 1
ATOM 581 N N . ASP A 1 80 ? -11.789 -10.346 15.476 1.00 81.12 80 ASP A N 1
ATOM 582 C CA . ASP A 1 80 ? -12.738 -11.042 14.601 1.00 81.12 80 ASP A CA 1
ATOM 583 C C . ASP A 1 80 ? -12.857 -10.406 13.201 1.00 81.12 80 ASP A C 1
ATOM 585 O O . ASP A 1 80 ? -13.596 -10.902 12.352 1.00 81.12 80 ASP A O 1
ATOM 589 N N . VAL A 1 81 ? -12.152 -9.295 12.942 1.00 83.06 81 VAL A N 1
ATOM 590 C CA . VAL A 1 81 ? -12.266 -8.527 11.692 1.00 83.06 81 VAL A CA 1
ATOM 591 C C . VAL A 1 81 ? -10.893 -8.377 11.051 1.00 83.06 81 VAL A C 1
ATOM 593 O O . VAL A 1 81 ? -10.098 -7.512 11.427 1.00 83.06 81 VAL A O 1
ATOM 596 N N . VAL A 1 82 ? -10.657 -9.221 10.049 1.00 87.25 82 VAL A N 1
ATOM 597 C CA . VAL A 1 82 ? -9.474 -9.202 9.186 1.00 87.25 82 VAL A CA 1
ATOM 598 C C . VAL A 1 82 ? -9.914 -8.895 7.758 1.00 87.25 82 VAL A C 1
ATOM 600 O O . VAL A 1 82 ? -10.934 -9.412 7.294 1.00 87.25 82 VAL A O 1
ATOM 603 N N . VAL A 1 83 ? -9.163 -8.036 7.073 1.00 87.88 83 VAL A N 1
ATOM 604 C CA . VAL A 1 83 ? -9.394 -7.688 5.669 1.00 87.88 83 VAL A CA 1
ATOM 605 C C . VAL A 1 83 ? -8.100 -7.863 4.892 1.00 87.88 83 VAL A C 1
ATOM 607 O O . VAL A 1 83 ? -7.086 -7.282 5.262 1.00 87.88 83 VAL A O 1
ATOM 610 N N . ALA A 1 84 ? -8.143 -8.648 3.820 1.00 88.38 84 ALA A N 1
ATOM 611 C CA . ALA A 1 84 ? -7.024 -8.781 2.899 1.00 88.38 84 ALA A CA 1
ATOM 612 C C . ALA A 1 84 ? -7.049 -7.625 1.892 1.00 88.38 84 ALA A C 1
ATOM 614 O O . ALA A 1 84 ? -8.084 -7.362 1.277 1.00 88.38 84 ALA A O 1
ATOM 615 N N . VAL A 1 85 ? -5.913 -6.954 1.722 1.00 87.38 85 VAL A N 1
ATOM 616 C CA . VAL A 1 85 ? -5.709 -5.865 0.761 1.00 87.38 85 VAL A CA 1
ATOM 617 C C . VAL A 1 85 ? -4.637 -6.279 -0.231 1.00 87.38 85 VAL A C 1
ATOM 619 O O . VAL A 1 85 ? -3.584 -6.792 0.163 1.00 87.38 85 VAL A O 1
ATOM 622 N N . LYS A 1 86 ? -4.892 -6.043 -1.521 1.00 88.75 86 LYS A N 1
ATOM 623 C CA . LYS A 1 86 ? -3.880 -6.220 -2.558 1.00 88.75 86 LYS A CA 1
ATOM 624 C C . LYS A 1 86 ? -2.982 -4.986 -2.601 1.00 88.75 86 LYS A C 1
ATOM 626 O O . LYS A 1 86 ? -3.460 -3.861 -2.737 1.00 88.75 86 LYS A O 1
ATOM 631 N N . VAL A 1 87 ? -1.682 -5.210 -2.465 1.00 87.38 87 VAL A N 1
ATOM 632 C CA . VAL A 1 87 ? -0.646 -4.188 -2.591 1.00 87.38 87 VAL A CA 1
ATOM 633 C C . VAL A 1 87 ? 0.194 -4.519 -3.812 1.00 87.38 87 VAL A C 1
ATOM 635 O O . VAL A 1 87 ? 0.944 -5.495 -3.819 1.00 87.38 87 VAL A O 1
ATOM 638 N N . ASP A 1 88 ? 0.068 -3.692 -4.838 1.00 87.50 88 ASP A N 1
ATOM 639 C CA . ASP A 1 88 ? 0.830 -3.795 -6.072 1.00 87.50 88 ASP A CA 1
ATOM 640 C C . ASP A 1 88 ? 2.028 -2.848 -5.991 1.00 87.50 88 ASP A C 1
ATOM 642 O O . ASP A 1 88 ? 1.893 -1.621 -6.026 1.00 87.50 88 ASP A O 1
ATOM 646 N N . VAL A 1 89 ? 3.227 -3.415 -5.861 1.00 87.25 89 VAL A N 1
ATOM 647 C CA . VAL A 1 89 ? 4.470 -2.642 -5.841 1.00 87.25 89 VAL A CA 1
ATOM 648 C C . VAL A 1 89 ? 5.039 -2.599 -7.250 1.00 87.25 89 VAL A C 1
ATOM 650 O O . VAL A 1 89 ? 5.509 -3.610 -7.773 1.00 87.25 89 VAL A O 1
ATOM 653 N N . THR A 1 90 ? 5.020 -1.412 -7.849 1.00 82.06 90 THR A N 1
ATOM 654 C CA . THR A 1 90 ? 5.551 -1.148 -9.190 1.00 82.06 90 THR A CA 1
ATOM 655 C C . THR A 1 90 ? 6.737 -0.201 -9.114 1.00 82.06 90 THR A C 1
ATOM 657 O O . THR A 1 90 ? 6.835 0.623 -8.205 1.00 82.06 90 THR A O 1
ATOM 660 N N . SER A 1 91 ? 7.662 -0.318 -10.064 1.00 81.56 91 SER A N 1
ATOM 661 C CA . SER A 1 91 ? 8.818 0.572 -10.139 1.00 81.56 91 SER A CA 1
ATOM 662 C C . SER A 1 91 ? 8.779 1.501 -11.328 1.00 81.56 91 SER A C 1
ATOM 664 O O . SER A 1 91 ? 8.194 1.169 -12.352 1.00 81.56 91 SER A O 1
ATOM 666 N N . GLU A 1 92 ? 9.442 2.652 -11.210 1.00 70.06 92 GLU A N 1
ATOM 667 C CA . GLU A 1 92 ? 9.597 3.592 -12.325 1.00 70.06 92 GLU A CA 1
ATOM 668 C C . GLU A 1 92 ? 10.310 2.930 -13.523 1.00 70.06 92 GLU A C 1
ATOM 670 O O . GLU A 1 92 ? 9.950 3.184 -14.668 1.00 70.06 92 GLU A O 1
ATOM 675 N N . ALA A 1 93 ? 11.228 1.989 -13.264 1.00 63.91 93 ALA A N 1
ATOM 676 C CA . ALA A 1 93 ? 11.891 1.180 -14.290 1.00 63.91 93 ALA A CA 1
ATOM 677 C C . ALA A 1 93 ? 10.919 0.229 -15.020 1.00 63.91 93 ALA A C 1
ATOM 679 O O . ALA A 1 93 ? 10.948 0.124 -16.246 1.00 63.91 93 ALA A O 1
ATOM 680 N N . GLU A 1 94 ? 10.011 -0.429 -14.291 1.00 61.56 94 GLU A N 1
ATOM 681 C CA . GLU A 1 94 ? 8.949 -1.251 -14.890 1.00 61.56 94 GLU A CA 1
ATOM 682 C C . GLU A 1 94 ? 7.838 -0.410 -15.529 1.00 61.56 94 GLU A C 1
ATOM 684 O O . GLU A 1 94 ? 7.227 -0.835 -16.508 1.00 61.56 94 GLU A O 1
ATOM 689 N N . LEU A 1 95 ? 7.580 0.790 -15.009 1.00 59.31 95 LEU A N 1
ATOM 690 C CA . LEU A 1 95 ? 6.640 1.750 -15.575 1.00 59.31 95 LEU A CA 1
ATOM 691 C C . LEU A 1 95 ? 7.179 2.387 -16.847 1.00 59.31 95 LEU A C 1
ATOM 693 O O . LEU A 1 95 ? 6.374 2.617 -17.731 1.00 59.31 95 LEU A O 1
ATOM 697 N N . GLN A 1 96 ? 8.486 2.606 -17.008 1.00 58.69 96 GLN A N 1
ATOM 698 C CA . GLN A 1 96 ? 9.063 2.989 -18.303 1.00 58.69 96 GLN A CA 1
ATOM 699 C C . GLN A 1 96 ? 8.947 1.848 -19.321 1.00 58.69 96 GLN A C 1
ATOM 701 O O . GLN A 1 96 ? 8.488 2.087 -20.435 1.00 58.69 96 GLN A O 1
ATOM 706 N N . ALA A 1 97 ? 9.212 0.599 -18.920 1.00 55.06 97 ALA A N 1
ATOM 707 C CA . ALA A 1 97 ? 9.016 -0.564 -19.792 1.00 55.06 97 ALA A CA 1
ATOM 708 C C . ALA A 1 97 ? 7.536 -0.783 -20.180 1.00 55.06 97 ALA A C 1
ATOM 710 O O . ALA A 1 97 ? 7.222 -1.126 -21.321 1.00 55.06 97 ALA A O 1
ATOM 711 N N . LYS A 1 98 ? 6.596 -0.550 -19.252 1.00 52.03 98 LYS A N 1
ATOM 712 C CA . LYS A 1 98 ? 5.150 -0.599 -19.527 1.00 52.03 98 LYS A CA 1
ATOM 713 C C . LYS A 1 98 ? 4.622 0.667 -20.204 1.00 52.03 98 LYS A C 1
ATOM 715 O O . LYS A 1 98 ? 3.637 0.563 -20.924 1.00 52.03 98 LYS A O 1
ATOM 720 N N . ALA A 1 99 ? 5.243 1.832 -20.033 1.00 47.31 99 ALA A N 1
ATOM 721 C CA . ALA A 1 99 ? 4.869 3.074 -20.710 1.00 47.31 99 ALA A CA 1
ATOM 722 C C . ALA A 1 99 ? 5.257 3.032 -22.189 1.00 47.31 99 ALA A C 1
ATOM 724 O O . ALA A 1 99 ? 4.453 3.446 -23.015 1.00 47.31 99 ALA A O 1
ATOM 725 N N . GLU A 1 100 ? 6.394 2.430 -22.551 1.00 50.72 100 GLU A N 1
ATOM 726 C CA . GLU A 1 100 ? 6.719 2.155 -23.959 1.00 50.72 100 GLU A CA 1
ATOM 727 C C . GLU A 1 100 ? 5.717 1.167 -24.597 1.00 50.72 100 GLU A C 1
ATOM 729 O O . GLU A 1 100 ? 5.344 1.317 -25.761 1.00 50.72 100 GLU A O 1
ATOM 734 N N . ALA A 1 101 ? 5.179 0.210 -23.826 1.00 44.81 101 ALA A N 1
ATOM 735 C CA . ALA A 1 101 ? 4.108 -0.683 -24.285 1.00 44.81 101 ALA A CA 1
ATOM 736 C C . ALA A 1 101 ? 2.712 -0.016 -24.310 1.00 44.81 101 ALA A C 1
ATOM 738 O O . ALA A 1 101 ? 1.885 -0.316 -25.177 1.00 44.81 101 ALA A O 1
ATOM 739 N N . ALA A 1 102 ? 2.433 0.906 -23.385 1.00 42.66 102 ALA A N 1
ATOM 740 C CA . ALA A 1 102 ? 1.174 1.639 -23.305 1.00 42.66 102 ALA A CA 1
ATOM 741 C C . ALA A 1 102 ? 1.079 2.752 -24.359 1.00 42.66 102 ALA A C 1
ATOM 743 O O . ALA A 1 102 ? -0.024 3.023 -24.829 1.00 42.66 102 ALA A O 1
ATOM 744 N N . ASP A 1 103 ? 2.195 3.338 -24.803 1.00 44.94 103 ASP A N 1
ATOM 745 C CA . ASP A 1 103 ? 2.204 4.296 -25.917 1.00 44.94 103 ASP A CA 1
ATOM 746 C C . ASP A 1 103 ? 1.880 3.600 -27.258 1.00 44.94 103 ASP A C 1
ATOM 748 O O . ASP A 1 103 ? 1.095 4.110 -28.062 1.00 44.94 103 ASP A O 1
ATOM 752 N N . ALA A 1 104 ? 2.322 2.349 -27.445 1.00 48.59 104 ALA A N 1
ATOM 753 C CA . ALA A 1 104 ? 1.910 1.518 -28.582 1.00 48.59 104 ALA A CA 1
ATOM 754 C C . ALA A 1 104 ? 0.422 1.095 -28.520 1.00 48.59 104 ALA A C 1
ATOM 756 O O . ALA A 1 104 ? -0.251 1.004 -29.551 1.00 48.59 104 ALA A O 1
ATOM 757 N N . ALA A 1 105 ? -0.134 0.875 -27.323 1.00 45.84 105 ALA A N 1
ATOM 758 C CA . ALA A 1 105 ? -1.555 0.552 -27.151 1.00 45.84 105 ALA A CA 1
ATOM 759 C C . ALA A 1 105 ? -2.471 1.786 -27.277 1.00 45.84 105 ALA A C 1
ATOM 761 O O . ALA A 1 105 ? -3.568 1.688 -27.834 1.00 45.84 105 ALA A O 1
ATOM 762 N N . LYS A 1 106 ? -2.014 2.967 -26.841 1.00 45.78 106 LYS A N 1
ATOM 763 C CA . LYS A 1 106 ? -2.738 4.238 -27.001 1.00 45.78 106 LYS A CA 1
ATOM 764 C C . LYS A 1 106 ? -2.778 4.689 -28.467 1.00 45.78 106 LYS A C 1
ATOM 766 O O . LYS A 1 106 ? -3.783 5.254 -28.897 1.00 45.78 106 LYS A O 1
ATOM 771 N N . ALA A 1 107 ? -1.769 4.331 -29.269 1.00 47.00 107 ALA A N 1
ATOM 772 C CA . ALA A 1 107 ? -1.816 4.460 -30.728 1.00 47.00 107 ALA A CA 1
ATOM 773 C C . ALA A 1 107 ? -2.869 3.535 -31.377 1.00 47.00 107 ALA A C 1
ATOM 775 O O . ALA A 1 107 ? -3.524 3.926 -32.344 1.00 47.00 107 ALA A O 1
ATOM 776 N N . LYS A 1 108 ? -3.105 2.339 -30.818 1.00 47.50 108 LYS A N 1
ATOM 777 C CA . LYS A 1 108 ? -4.121 1.403 -31.331 1.00 47.50 108 LYS A CA 1
ATOM 778 C C . LYS A 1 108 ? -5.558 1.845 -31.023 1.00 47.50 108 LYS A C 1
ATOM 780 O O . LYS A 1 108 ? -6.440 1.622 -31.846 1.00 47.50 108 LYS A O 1
ATOM 785 N N . ALA A 1 109 ? -5.795 2.508 -29.888 1.00 43.88 109 ALA A N 1
ATOM 786 C CA . ALA A 1 109 ? -7.120 3.033 -29.541 1.00 43.88 109 ALA A CA 1
ATOM 787 C C . ALA A 1 109 ? -7.526 4.239 -30.411 1.00 43.88 109 ALA A C 1
ATOM 789 O O . ALA A 1 109 ? -8.679 4.340 -30.817 1.00 43.88 109 ALA A O 1
ATOM 790 N N . LYS A 1 110 ? -6.573 5.105 -30.786 1.00 46.47 110 LYS A N 1
ATOM 791 C CA . LYS A 1 110 ? -6.852 6.265 -31.650 1.00 46.47 110 LYS A CA 1
ATOM 792 C C . LYS A 1 110 ? -7.172 5.878 -33.106 1.00 46.47 110 LYS A C 1
ATOM 794 O O . LYS A 1 110 ? -7.972 6.546 -33.749 1.00 46.47 110 LYS A O 1
ATOM 799 N N . ALA A 1 111 ? -6.615 4.771 -33.607 1.00 49.81 111 ALA A N 1
ATOM 800 C CA . ALA A 1 111 ? -6.865 4.288 -34.970 1.00 49.81 111 ALA A CA 1
ATOM 801 C C . ALA A 1 111 ? -8.262 3.665 -35.170 1.00 49.81 111 ALA A C 1
ATOM 803 O O . ALA A 1 111 ? -8.787 3.676 -36.281 1.00 49.81 111 ALA A O 1
ATOM 804 N N . LEU A 1 112 ? -8.874 3.129 -34.110 1.00 52.75 112 LEU A N 1
ATOM 805 C CA . LEU A 1 112 ? -10.225 2.560 -34.180 1.00 52.75 112 LEU A CA 1
ATOM 806 C C . LEU A 1 112 ? -11.309 3.648 -34.179 1.00 52.75 112 LEU A C 1
ATOM 808 O O . LEU A 1 112 ? -12.316 3.499 -34.861 1.00 52.75 112 LEU A O 1
ATOM 812 N N . GLU A 1 113 ? -11.062 4.777 -33.511 1.00 50.47 113 GLU A N 1
ATOM 813 C CA . GLU A 1 113 ? -12.012 5.895 -33.444 1.00 50.47 113 GLU A CA 1
ATOM 814 C C . GLU A 1 113 ? -12.052 6.739 -34.740 1.00 50.47 113 GLU A C 1
ATOM 816 O O . GLU A 1 113 ? -13.078 7.336 -35.068 1.00 50.47 113 GLU A O 1
ATOM 821 N N . GLU A 1 114 ? -10.963 6.766 -35.522 1.00 51.69 114 GLU A N 1
ATOM 822 C CA . GLU A 1 114 ? -10.929 7.407 -36.852 1.00 51.69 114 GLU A CA 1
ATOM 823 C C . GLU A 1 114 ? -11.533 6.528 -37.965 1.00 51.69 114 GLU A C 1
ATOM 825 O O . GLU A 1 114 ? -12.062 7.061 -38.941 1.00 51.69 114 GLU A O 1
ATOM 830 N N . ALA A 1 115 ? -11.550 5.199 -37.809 1.00 47.69 115 ALA A N 1
ATOM 831 C CA . ALA A 1 115 ? -12.174 4.289 -38.776 1.00 47.69 115 ALA A CA 1
ATOM 832 C C . ALA A 1 115 ? -13.716 4.344 -38.744 1.00 47.69 115 ALA A C 1
ATOM 834 O O . ALA A 1 115 ? -14.359 4.233 -39.789 1.00 47.69 115 ALA A O 1
ATOM 835 N N . GLU A 1 116 ? -14.323 4.579 -37.576 1.00 53.44 116 GLU A N 1
ATOM 836 C CA . GLU A 1 116 ? -15.785 4.704 -37.454 1.00 53.44 116 GLU A CA 1
ATOM 837 C C . GLU A 1 116 ? -16.335 6.047 -37.963 1.00 53.44 116 GLU A C 1
ATOM 839 O O . GLU A 1 116 ? -17.508 6.123 -38.333 1.00 53.44 116 GLU A O 1
ATOM 844 N N . LYS A 1 117 ? -15.514 7.104 -38.048 1.00 52.38 117 LYS A N 1
ATOM 845 C CA . LYS A 1 117 ? -15.947 8.396 -38.614 1.00 52.38 117 LYS A CA 1
ATOM 846 C C . LYS A 1 117 ? -16.006 8.373 -40.143 1.00 52.38 117 LYS A C 1
ATOM 848 O O . LYS A 1 117 ? -16.961 8.886 -40.713 1.00 52.38 117 LYS A O 1
ATOM 853 N N . ILE A 1 118 ? -15.066 7.689 -40.796 1.00 56.03 118 ILE A N 1
ATOM 854 C CA . ILE A 1 118 ? -15.007 7.594 -42.266 1.00 56.03 118 ILE A CA 1
ATOM 855 C C . ILE A 1 118 ? -16.152 6.732 -42.831 1.00 56.0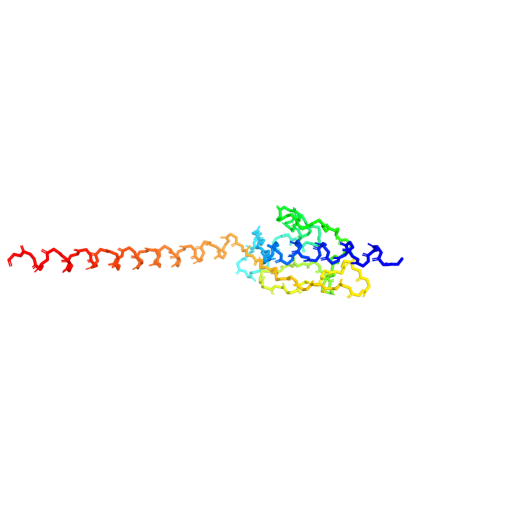3 118 ILE A C 1
ATOM 857 O O . ILE A 1 118 ? -16.653 7.007 -43.918 1.00 56.03 118 ILE A O 1
ATOM 861 N N . ALA A 1 119 ? -16.628 5.726 -42.088 1.00 55.72 119 ALA A N 1
ATOM 862 C CA . ALA A 1 119 ? -17.735 4.872 -42.529 1.00 55.72 119 ALA A CA 1
ATOM 863 C C . ALA A 1 119 ? -19.107 5.574 -42.512 1.00 55.72 119 ALA A C 1
ATOM 865 O O . ALA A 1 119 ? -20.007 5.164 -43.239 1.00 55.72 119 ALA A O 1
ATOM 866 N N . LYS A 1 120 ? -19.278 6.636 -41.712 1.00 57.34 120 LYS A N 1
ATOM 867 C CA . LYS A 1 120 ? -20.562 7.346 -41.575 1.00 57.34 120 LYS A CA 1
ATOM 868 C C . LYS A 1 120 ? -20.743 8.506 -42.560 1.00 57.34 120 LYS A C 1
ATOM 870 O O . LYS A 1 120 ? -21.866 8.953 -42.747 1.00 57.34 120 LYS A O 1
ATOM 875 N N . GLU A 1 121 ? -19.674 8.962 -43.213 1.00 54.94 121 GLU A N 1
ATOM 876 C CA . GLU A 1 121 ? -19.720 10.008 -44.253 1.00 54.94 121 GLU A CA 1
ATOM 877 C C . GLU A 1 121 ? -19.940 9.465 -45.679 1.00 54.94 121 GLU A C 1
ATOM 879 O O . GLU A 1 121 ? -20.084 10.256 -46.607 1.00 54.94 121 GLU A O 1
ATOM 884 N N . GLN A 1 122 ? -20.004 8.142 -45.886 1.00 52.16 122 GLN A N 1
ATOM 885 C CA . GLN A 1 122 ? -20.265 7.542 -47.209 1.00 52.16 122 GLN A CA 1
ATOM 886 C C . GLN A 1 122 ? -21.700 7.022 -47.416 1.00 52.16 122 GLN A C 1
ATOM 888 O O . GLN A 1 122 ? -21.961 6.390 -48.435 1.00 52.16 122 GLN A O 1
ATOM 893 N N . GLU A 1 123 ? -22.636 7.291 -46.499 1.00 46.00 123 GLU A N 1
ATOM 894 C CA . GLU A 1 123 ? -24.044 6.862 -46.641 1.00 46.00 123 GLU A CA 1
ATOM 895 C C . GLU A 1 123 ? -24.997 7.984 -47.123 1.00 46.00 123 GLU A C 1
ATOM 897 O O . GLU A 1 123 ? -26.156 7.709 -47.414 1.00 46.00 123 GLU A O 1
ATOM 902 N N . ASP A 1 124 ? -24.520 9.228 -47.282 1.00 45.47 124 ASP A N 1
ATOM 903 C CA . ASP A 1 124 ? -25.345 10.407 -47.641 1.00 45.47 124 ASP A CA 1
ATOM 904 C C . ASP A 1 124 ? -24.926 11.085 -48.975 1.00 45.47 124 ASP A C 1
ATOM 906 O O . ASP A 1 124 ? -25.064 12.299 -49.140 1.00 45.47 124 ASP A O 1
ATOM 910 N N . ALA A 1 125 ? -24.386 10.319 -49.937 1.00 44.41 125 ALA A N 1
ATOM 911 C CA . ALA A 1 125 ? -24.037 10.805 -51.285 1.00 44.41 125 ALA A CA 1
ATOM 912 C C . ALA A 1 125 ? -24.595 9.919 -52.409 1.00 44.41 125 ALA A C 1
ATOM 914 O O . ALA A 1 125 ? -24.438 8.680 -52.327 1.00 44.41 125 ALA A O 1
#